Protein AF-A0A1V5TEP7-F1 (afdb_monomer_lite)

pLDDT: mean 85.9, std 12.99, range [45.53, 98.0]

Radius of gyration: 16.54 Å; chains: 1; bounding box: 40×32×49 Å

Sequence (171 aa):
MAGMLGDFFLHISRKTAASAAGLLFFLTGHLLYISAFLLKQREYMPDLPLFSAFELAAAGAMFAAVVALALAKKIELNAAAAPVAFYAATLIVMFIKATSLGVHIAEAGKPGAVAAFLLLAFGSLMFVVSDALLGIIHFAGEKKNRPMKIISIAAYIAAQLMLASTLFVIR

Structure (mmCIF, N/CA/C/O backbone):
data_AF-A0A1V5TEP7-F1
#
_entry.id   AF-A0A1V5TEP7-F1
#
loop_
_atom_site.group_PDB
_atom_site.id
_atom_site.type_symbol
_atom_site.label_atom_id
_atom_site.label_alt_id
_atom_site.label_comp_id
_atom_site.label_asym_id
_atom_site.label_entity_id
_atom_site.label_seq_id
_atom_site.pdbx_PDB_ins_code
_atom_site.Cartn_x
_atom_site.Cartn_y
_atom_site.Cartn_z
_atom_site.occupancy
_atom_site.B_iso_or_equiv
_atom_site.auth_seq_id
_atom_site.auth_comp_id
_atom_site.auth_asym_id
_atom_site.auth_atom_id
_atom_site.pdbx_PDB_model_num
ATOM 1 N N . MET A 1 1 ? 0.148 15.166 2.308 1.00 49.50 1 MET A N 1
ATOM 2 C CA . MET A 1 1 ? -0.800 16.079 2.995 1.00 49.50 1 MET A CA 1
ATOM 3 C C . MET A 1 1 ? -2.012 15.351 3.573 1.00 49.50 1 MET A C 1
ATOM 5 O O . MET A 1 1 ? -2.255 15.523 4.757 1.00 49.50 1 MET A O 1
ATOM 9 N N . ALA A 1 2 ? -2.728 14.508 2.810 1.00 58.81 2 ALA A N 1
ATOM 10 C CA . ALA A 1 2 ? -3.882 13.748 3.324 1.00 58.81 2 ALA A CA 1
ATOM 11 C C . ALA A 1 2 ? -3.553 12.912 4.576 1.00 58.81 2 ALA A C 1
ATOM 13 O O . ALA A 1 2 ? -4.284 12.959 5.555 1.00 58.81 2 ALA A O 1
ATOM 14 N N . GLY A 1 3 ? -2.397 12.245 4.587 1.00 58.38 3 GLY A N 1
ATOM 15 C CA . GLY A 1 3 ? -1.950 11.477 5.743 1.00 58.38 3 GLY A CA 1
ATOM 16 C C . GLY A 1 3 ? -1.723 12.302 7.022 1.00 58.38 3 GLY A C 1
ATOM 17 O O . GLY A 1 3 ? -2.211 11.936 8.083 1.00 58.38 3 GLY A O 1
ATOM 18 N N . MET A 1 4 ? -1.046 13.453 6.930 1.00 60.34 4 MET A N 1
ATOM 19 C CA . MET A 1 4 ? -0.854 14.346 8.088 1.00 60.34 4 MET A CA 1
ATOM 20 C C . MET A 1 4 ? -2.184 14.874 8.641 1.00 60.34 4 MET A C 1
ATOM 22 O O . MET A 1 4 ? -2.336 15.022 9.851 1.00 60.34 4 MET A O 1
ATOM 26 N N . LEU A 1 5 ? -3.155 15.153 7.764 1.00 56.50 5 LEU A N 1
ATOM 27 C CA . LEU A 1 5 ? -4.505 15.536 8.181 1.00 56.50 5 LEU A CA 1
ATOM 28 C C . LEU A 1 5 ? -5.222 14.361 8.863 1.00 56.50 5 LEU A C 1
ATOM 30 O O . LEU A 1 5 ? -5.865 14.564 9.889 1.00 56.50 5 LEU A O 1
ATOM 34 N N . GLY A 1 6 ? -5.054 13.136 8.356 1.00 56.50 6 GLY A N 1
ATOM 35 C CA . GLY A 1 6 ? -5.550 11.910 8.987 1.00 56.50 6 GLY A CA 1
ATOM 36 C C . GLY A 1 6 ? -5.044 11.736 10.420 1.00 56.50 6 GLY A C 1
ATOM 37 O O . GLY A 1 6 ? -5.850 11.561 11.338 1.00 56.50 6 GLY A O 1
ATOM 38 N N . ASP A 1 7 ? -3.733 11.880 10.635 1.00 60.44 7 ASP A N 1
ATOM 39 C CA . ASP A 1 7 ? -3.133 11.827 11.974 1.00 60.44 7 ASP A CA 1
ATOM 40 C C . ASP A 1 7 ? -3.651 12.939 12.882 1.00 60.44 7 ASP A C 1
ATOM 42 O O . ASP A 1 7 ? -3.992 12.685 14.039 1.00 60.44 7 ASP A O 1
ATOM 46 N N . PHE A 1 8 ? -3.753 14.164 12.368 1.00 60.81 8 PHE A N 1
ATOM 47 C CA . PHE A 1 8 ? -4.281 15.298 13.120 1.00 60.81 8 PHE A CA 1
ATOM 48 C C . PHE A 1 8 ? -5.710 15.027 13.614 1.00 60.81 8 PHE A C 1
ATOM 50 O O . PHE A 1 8 ? -5.985 15.162 14.808 1.00 60.81 8 PHE A O 1
ATOM 57 N N . PHE A 1 9 ? -6.608 14.564 12.738 1.00 56.25 9 PHE A N 1
ATOM 58 C CA . PHE A 1 9 ? -7.996 14.277 13.112 1.00 56.25 9 PHE A CA 1
ATOM 59 C C . PHE A 1 9 ? -8.135 13.075 14.058 1.00 56.25 9 PHE A C 1
ATOM 61 O O . PHE A 1 9 ? -8.964 13.131 14.969 1.00 56.25 9 PHE A O 1
ATOM 68 N N . LEU A 1 10 ? -7.298 12.037 13.925 1.00 57.19 10 LEU A N 1
ATOM 69 C CA . LEU A 1 10 ? -7.281 10.913 14.873 1.00 57.19 10 LEU A CA 1
ATOM 70 C C . LEU A 1 10 ? -6.840 11.323 16.288 1.00 57.19 10 LEU A C 1
ATOM 72 O O . LEU A 1 10 ? -7.271 10.704 17.265 1.00 57.19 10 LEU A O 1
ATOM 76 N N . HIS A 1 11 ? -5.994 12.349 16.416 1.00 59.47 11 HIS A N 1
ATOM 77 C CA . HIS A 1 11 ? -5.393 12.729 17.698 1.00 59.47 11 HIS A CA 1
ATOM 78 C C . HIS A 1 11 ? -6.070 13.923 18.387 1.00 59.47 11 HIS A C 1
ATOM 80 O O . HIS A 1 11 ? -5.948 14.044 19.608 1.00 59.47 11 HIS A O 1
ATOM 86 N N . ILE A 1 12 ? -6.819 14.771 17.668 1.00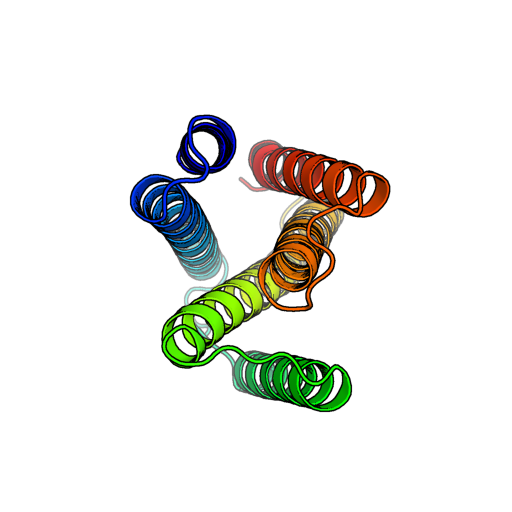 49.19 12 ILE A N 1
ATOM 87 C CA . ILE A 1 12 ? -7.441 15.974 18.255 1.00 49.19 12 ILE A CA 1
ATOM 88 C C . ILE A 1 12 ? -8.739 15.696 19.023 1.00 49.19 12 ILE A C 1
ATOM 90 O O . ILE A 1 12 ? -9.130 16.472 19.894 1.00 49.19 12 ILE A O 1
ATOM 94 N N . SER A 1 13 ? -9.434 14.596 18.720 1.00 45.53 13 SER A N 1
ATOM 95 C CA . SER A 1 13 ? -10.702 14.265 19.371 1.00 45.53 13 SER A CA 1
ATOM 96 C C . SER A 1 13 ? -10.995 12.769 19.305 1.00 45.53 13 SER A C 1
ATOM 98 O O . SER A 1 13 ? -10.999 12.162 18.242 1.00 45.53 13 SER A O 1
ATOM 100 N N . ARG A 1 14 ? -11.322 12.168 20.457 1.00 50.69 14 ARG A N 1
ATOM 101 C CA . ARG A 1 14 ? -11.802 10.773 20.544 1.00 50.69 14 ARG A CA 1
ATOM 102 C C . ARG A 1 14 ? -13.292 10.623 20.206 1.00 50.69 14 ARG A C 1
ATOM 104 O O . ARG A 1 14 ? -13.839 9.534 20.364 1.00 50.69 14 ARG A O 1
ATOM 111 N N . LYS A 1 15 ? -13.974 11.703 19.798 1.00 50.84 15 LYS A N 1
ATOM 112 C CA . LYS A 1 15 ? -15.378 11.640 19.366 1.00 50.84 15 LYS A CA 1
ATOM 113 C C . LYS A 1 15 ? -15.451 10.975 17.987 1.00 50.84 15 LYS A C 1
ATOM 115 O O . LYS A 1 15 ? -14.616 11.234 17.124 1.00 50.84 15 LYS A O 1
ATOM 120 N N . THR A 1 16 ? -16.472 10.147 17.781 1.00 57.00 16 THR A N 1
ATOM 121 C CA . THR A 1 16 ? -16.710 9.312 16.584 1.00 57.00 16 THR A CA 1
ATOM 122 C C . THR A 1 16 ? -16.511 10.037 15.249 1.00 57.00 16 THR A C 1
ATOM 124 O O . THR A 1 16 ? -15.942 9.461 14.328 1.00 57.00 16 THR A O 1
ATOM 127 N N . ALA A 1 17 ? -16.892 11.314 15.155 1.00 52.09 17 ALA A N 1
ATOM 128 C CA . ALA A 1 17 ? -16.742 12.118 13.940 1.00 52.09 17 ALA A CA 1
ATOM 129 C C . ALA A 1 17 ? -15.276 12.410 13.552 1.00 52.09 17 ALA A C 1
ATOM 131 O O . ALA A 1 17 ? -14.940 12.380 12.373 1.00 52.09 17 ALA A O 1
ATOM 132 N N . ALA A 1 18 ? -14.389 12.652 14.522 1.00 55.19 18 ALA A N 1
ATOM 133 C CA . ALA A 1 18 ? -12.977 12.939 14.251 1.00 55.19 18 ALA A CA 1
ATOM 134 C C . ALA A 1 18 ? -12.201 11.666 13.872 1.00 55.19 18 ALA A C 1
ATOM 136 O O . ALA A 1 18 ? -11.359 11.687 12.978 1.00 55.19 18 ALA A O 1
ATOM 137 N N . SER A 1 19 ? -12.570 10.529 14.471 1.00 59.72 19 SER A N 1
ATOM 138 C CA . SER A 1 19 ? -12.021 9.223 14.096 1.00 59.72 19 SER A CA 1
ATOM 139 C C . SER A 1 19 ? -12.470 8.782 12.693 1.00 59.72 19 SER A C 1
ATOM 141 O O . SER A 1 19 ? -11.657 8.279 11.919 1.00 59.72 19 SER A O 1
ATOM 143 N N . ALA A 1 20 ? -13.728 9.055 12.327 1.00 62.00 20 ALA A N 1
ATOM 144 C CA . ALA A 1 20 ? -14.244 8.822 10.977 1.00 62.00 20 ALA A CA 1
ATOM 145 C C . ALA A 1 20 ? -13.590 9.740 9.930 1.00 62.00 20 ALA A C 1
ATOM 147 O O . ALA A 1 20 ? -13.212 9.271 8.859 1.00 62.00 20 ALA A O 1
ATOM 148 N N . ALA A 1 21 ? -13.398 11.026 10.246 1.00 62.62 21 ALA A N 1
ATOM 149 C CA . ALA A 1 21 ? -12.675 11.953 9.376 1.00 62.62 21 ALA A CA 1
ATOM 150 C C . ALA A 1 21 ? -11.228 11.491 9.144 1.00 62.62 21 ALA A C 1
ATOM 152 O O . ALA A 1 21 ? -10.780 11.453 8.001 1.00 62.62 21 ALA A O 1
ATOM 153 N N . GLY A 1 22 ? -10.533 11.057 10.202 1.00 65.38 22 GLY A N 1
ATOM 154 C CA . GLY A 1 22 ? -9.198 10.466 10.098 1.00 65.38 22 GLY A CA 1
ATOM 155 C C . GLY A 1 22 ? -9.160 9.292 9.118 1.00 65.38 22 GLY A C 1
ATOM 156 O O . GLY A 1 22 ? -8.380 9.315 8.168 1.00 65.38 22 GLY A O 1
ATOM 157 N N . LEU A 1 23 ? -10.062 8.316 9.282 1.00 72.12 23 LEU A N 1
ATOM 158 C CA . LEU A 1 23 ? -10.167 7.151 8.394 1.00 72.12 23 LEU A CA 1
ATOM 159 C C . LEU A 1 23 ? -10.399 7.542 6.923 1.00 72.12 23 LEU A C 1
ATOM 161 O O . LEU A 1 23 ? -9.779 6.967 6.031 1.00 72.12 23 LEU A O 1
ATOM 165 N N . LEU A 1 24 ? -11.253 8.538 6.664 1.00 76.44 24 LEU A N 1
ATOM 166 C CA . LEU A 1 24 ? -11.515 9.039 5.311 1.00 76.44 24 LEU A CA 1
ATOM 167 C C . LEU A 1 24 ? -10.275 9.685 4.678 1.00 76.44 24 LEU A C 1
ATOM 169 O O . LEU A 1 24 ? -10.014 9.476 3.492 1.00 76.44 24 LEU A O 1
ATOM 173 N N . PHE A 1 25 ? -9.488 10.435 5.451 1.00 79.06 25 PHE A N 1
ATOM 174 C CA . PHE A 1 25 ? -8.239 11.023 4.964 1.00 79.06 25 PHE A CA 1
ATOM 175 C C . PHE A 1 25 ? -7.185 9.962 4.635 1.00 79.06 25 PHE A C 1
ATOM 177 O O . PHE A 1 25 ? -6.547 10.063 3.583 1.00 79.06 25 PHE A O 1
ATOM 184 N N . PHE A 1 26 ? -7.035 8.927 5.469 1.00 79.00 26 PHE A N 1
ATOM 185 C CA . PHE A 1 26 ? -6.138 7.811 5.146 1.00 79.00 26 PHE A CA 1
ATOM 186 C C . PHE A 1 26 ? -6.599 7.055 3.906 1.00 79.00 26 PHE A C 1
ATOM 188 O O . PHE A 1 26 ? -5.807 6.855 2.989 1.00 79.00 26 PHE A O 1
ATOM 195 N N . LEU A 1 27 ? -7.889 6.717 3.830 1.00 86.38 27 LEU A N 1
ATOM 196 C CA . LEU A 1 27 ? -8.465 6.029 2.678 1.00 86.38 27 LEU A CA 1
ATOM 197 C C . LEU A 1 27 ? -8.223 6.817 1.386 1.00 86.38 27 LEU A C 1
ATOM 199 O O . LEU A 1 27 ? -7.775 6.256 0.389 1.00 86.38 27 LEU A O 1
ATOM 203 N N . THR A 1 28 ? -8.461 8.129 1.422 1.00 87.62 28 THR A N 1
ATOM 204 C CA . THR A 1 28 ? -8.199 9.022 0.286 1.00 87.62 28 THR A CA 1
ATOM 205 C C . THR A 1 28 ? -6.720 8.998 -0.098 1.00 87.62 28 THR A C 1
ATOM 207 O O . THR A 1 28 ? -6.395 8.882 -1.276 1.00 87.62 28 THR A O 1
ATOM 210 N N . GLY A 1 29 ? -5.813 9.060 0.881 1.00 87.62 29 GLY A N 1
ATOM 211 C CA . GLY A 1 29 ? -4.374 8.950 0.640 1.00 87.62 29 GLY A CA 1
ATOM 212 C C . GLY A 1 29 ? -3.990 7.642 -0.058 1.00 87.62 29 GLY A C 1
ATOM 213 O O . GLY A 1 29 ? -3.264 7.671 -1.051 1.00 87.62 29 GLY A O 1
ATOM 214 N N . HIS A 1 30 ? -4.526 6.514 0.405 1.00 93.19 30 HIS A N 1
ATOM 215 C CA . HIS A 1 30 ? -4.260 5.194 -0.174 1.00 93.19 30 HIS A CA 1
ATOM 216 C C . HIS A 1 30 ? -4.801 5.068 -1.603 1.00 93.19 30 HIS A C 1
ATOM 218 O O . HIS A 1 30 ? -4.100 4.576 -2.486 1.00 93.19 30 HIS A O 1
ATOM 224 N N . LEU A 1 31 ? -6.000 5.593 -1.876 1.00 94.12 31 LEU A N 1
ATOM 225 C CA . LEU A 1 31 ? -6.564 5.642 -3.232 1.00 94.12 31 LEU A CA 1
ATOM 226 C C . LEU A 1 31 ? -5.721 6.502 -4.185 1.00 94.12 31 LEU A C 1
ATOM 228 O O . LEU A 1 31 ? -5.532 6.134 -5.349 1.00 94.12 31 LEU A O 1
ATOM 232 N N . LEU A 1 32 ? -5.177 7.623 -3.702 1.00 94.25 32 LEU A N 1
ATOM 233 C CA . LEU A 1 32 ? -4.264 8.459 -4.484 1.00 94.25 32 LEU A CA 1
ATOM 234 C C . LEU A 1 32 ? -2.947 7.734 -4.783 1.00 94.25 32 LEU A C 1
ATOM 236 O O . LEU A 1 32 ? -2.473 7.807 -5.916 1.00 94.25 32 LEU A O 1
ATOM 240 N N . TYR A 1 33 ? -2.389 6.988 -3.822 1.00 94.75 33 TYR A N 1
ATOM 241 C CA . TYR A 1 33 ? -1.215 6.145 -4.073 1.00 94.75 33 TYR A CA 1
ATOM 242 C C . TYR A 1 33 ? -1.496 5.073 -5.126 1.00 94.75 33 TYR A C 1
ATOM 244 O O . TYR A 1 33 ? -0.736 4.960 -6.084 1.00 94.75 33 TYR A O 1
ATOM 252 N N . ILE A 1 34 ? -2.607 4.336 -5.004 1.00 96.44 34 ILE A N 1
ATOM 253 C CA . ILE A 1 34 ? -3.017 3.339 -6.007 1.00 96.44 34 ILE A CA 1
ATOM 254 C C . ILE A 1 34 ? -3.108 3.984 -7.390 1.00 96.44 34 ILE A C 1
ATOM 256 O O . ILE A 1 34 ? -2.554 3.460 -8.355 1.00 96.44 34 ILE A O 1
ATOM 260 N N . SER A 1 35 ? -3.766 5.141 -7.482 1.00 95.56 35 SER A N 1
ATOM 261 C CA . SER A 1 35 ? -3.918 5.874 -8.741 1.00 95.56 35 SER A CA 1
ATOM 262 C C . SER A 1 35 ? -2.559 6.258 -9.330 1.00 95.56 35 SER A C 1
ATOM 264 O O . SER A 1 35 ? -2.316 6.015 -10.510 1.00 95.56 35 SER A O 1
ATOM 266 N N . ALA A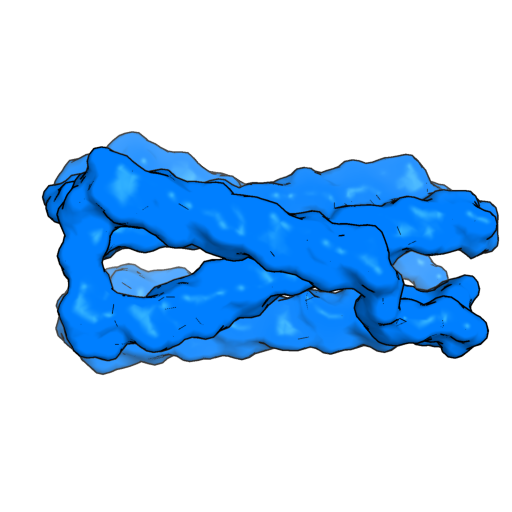 1 36 ? -1.641 6.779 -8.511 1.00 94.56 36 ALA A N 1
ATOM 267 C CA . ALA A 1 36 ? -0.285 7.114 -8.940 1.00 94.56 36 ALA A CA 1
ATOM 268 C C . ALA A 1 36 ? 0.489 5.881 -9.439 1.00 94.56 36 ALA A C 1
ATOM 270 O O . ALA A 1 36 ? 1.154 5.953 -10.474 1.00 94.56 36 ALA A O 1
ATOM 271 N N . PHE A 1 37 ? 0.364 4.737 -8.760 1.00 95.75 37 PHE A N 1
ATOM 272 C CA . PHE A 1 37 ? 1.025 3.501 -9.183 1.00 95.75 37 PHE A CA 1
ATOM 273 C C . PHE A 1 37 ? 0.475 2.971 -10.505 1.00 95.75 37 PHE A C 1
ATOM 275 O O . PHE A 1 37 ? 1.247 2.567 -11.372 1.00 95.75 37 PHE A O 1
ATOM 282 N N . LEU A 1 38 ? -0.847 3.013 -10.688 1.00 95.19 38 LEU A N 1
ATOM 283 C CA . LEU A 1 38 ? -1.493 2.591 -11.931 1.00 95.19 38 LEU A CA 1
ATOM 284 C C . LEU A 1 38 ? -1.115 3.501 -13.104 1.00 95.19 38 LEU A C 1
ATOM 286 O O . LEU A 1 38 ? -0.833 3.000 -14.192 1.00 95.19 38 LEU A O 1
ATOM 290 N N . LEU A 1 39 ? -1.063 4.819 -12.887 1.00 94.62 39 LEU A N 1
ATOM 291 C CA . LEU A 1 39 ? -0.611 5.772 -13.903 1.00 94.62 39 LEU A CA 1
ATOM 292 C C . LEU A 1 39 ? 0.840 5.496 -14.309 1.00 94.62 39 LEU A C 1
ATOM 294 O O . LEU A 1 39 ? 1.132 5.407 -15.501 1.00 94.62 39 LEU A O 1
ATOM 298 N N . LYS A 1 40 ? 1.734 5.282 -13.337 1.00 93.75 40 LYS A N 1
ATOM 299 C CA . LYS A 1 40 ? 3.146 5.015 -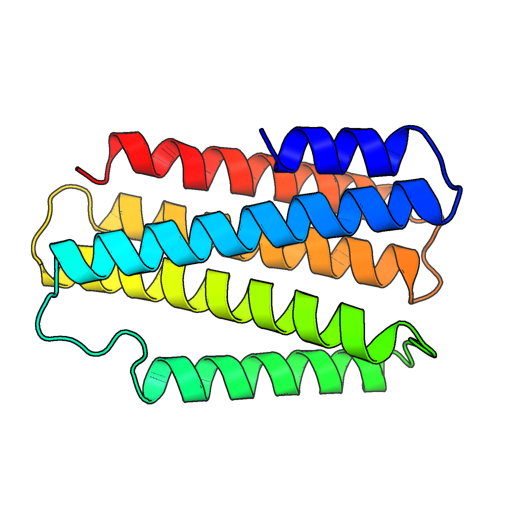13.631 1.00 93.75 40 LYS A CA 1
ATOM 300 C C . LYS A 1 40 ? 3.367 3.648 -14.279 1.00 93.75 40 LYS A C 1
ATOM 302 O O . LYS A 1 40 ? 4.201 3.520 -15.169 1.00 93.75 40 LYS A O 1
ATOM 307 N N . GLN A 1 41 ? 2.575 2.640 -13.909 1.00 93.56 41 GLN A N 1
ATOM 308 C CA . GLN A 1 41 ? 2.565 1.366 -14.624 1.00 93.56 41 GLN A CA 1
ATOM 309 C C . GLN A 1 41 ? 2.144 1.556 -16.080 1.00 93.56 41 GLN A C 1
ATOM 311 O O . GLN A 1 41 ? 2.797 1.004 -16.954 1.00 93.56 41 GLN A O 1
ATOM 316 N N . ARG A 1 42 ? 1.075 2.311 -16.357 1.00 93.12 42 ARG A N 1
ATOM 317 C CA . ARG A 1 42 ? 0.619 2.548 -17.737 1.00 93.12 42 ARG A CA 1
ATOM 318 C C . ARG A 1 42 ? 1.658 3.274 -18.582 1.00 93.12 42 ARG A C 1
ATOM 320 O O . ARG A 1 42 ? 1.737 3.016 -19.775 1.00 93.12 42 ARG A O 1
ATOM 327 N N . GLU A 1 43 ? 2.449 4.144 -17.967 1.00 91.75 43 GLU A N 1
ATOM 328 C CA . GLU A 1 43 ? 3.560 4.822 -18.632 1.00 91.75 43 GLU A CA 1
ATOM 329 C C . GLU A 1 43 ? 4.680 3.847 -19.032 1.00 91.75 43 GLU A C 1
ATOM 331 O O . GLU A 1 43 ? 5.202 3.929 -20.141 1.00 91.75 43 GLU A O 1
ATOM 336 N N . TYR A 1 44 ? 5.056 2.918 -18.148 1.00 90.44 44 TYR A N 1
ATOM 337 C CA . TYR A 1 44 ? 6.162 1.988 -18.407 1.00 90.44 44 TYR A CA 1
ATOM 338 C C . TYR A 1 44 ? 5.752 0.713 -19.147 1.00 90.44 44 TYR A C 1
ATOM 340 O O . TYR A 1 44 ? 6.572 0.145 -19.860 1.00 90.44 44 TYR A O 1
ATOM 348 N N . MET A 1 45 ? 4.506 0.276 -18.973 1.00 90.88 45 MET A N 1
ATOM 349 C CA . MET A 1 45 ? 3.941 -0.971 -19.489 1.00 90.88 45 MET A CA 1
ATOM 350 C C . MET A 1 45 ? 2.528 -0.723 -20.048 1.00 90.88 45 MET A C 1
ATOM 352 O O . MET A 1 45 ? 1.538 -1.165 -19.453 1.00 90.88 45 MET A O 1
ATOM 356 N N . PRO A 1 46 ? 2.394 0.007 -21.172 1.00 90.25 46 PRO A N 1
ATOM 357 C CA . PRO A 1 46 ? 1.091 0.397 -21.715 1.00 90.25 46 PRO A CA 1
ATOM 358 C C . PRO A 1 46 ? 0.226 -0.805 -22.115 1.00 90.25 46 PRO A C 1
ATOM 360 O O . PRO A 1 46 ? -0.992 -0.769 -21.911 1.00 90.25 46 PRO A O 1
ATOM 363 N N . ASP A 1 47 ? 0.856 -1.876 -22.602 1.00 91.75 47 ASP A N 1
ATOM 364 C CA . ASP A 1 47 ? 0.185 -3.072 -23.124 1.00 91.75 47 ASP A CA 1
ATOM 365 C C . ASP A 1 47 ? -0.283 -4.040 -22.028 1.00 91.75 47 ASP A C 1
ATOM 367 O O . ASP A 1 47 ? -1.110 -4.919 -22.281 1.00 91.75 47 ASP A O 1
ATOM 371 N N . LEU A 1 48 ? 0.205 -3.883 -20.791 1.00 89.69 48 LEU A N 1
ATOM 372 C CA . LEU A 1 48 ? -0.217 -4.732 -19.682 1.00 89.69 48 LEU A CA 1
ATOM 373 C C . LEU A 1 48 ? -1.601 -4.316 -19.156 1.00 89.69 48 LEU A C 1
ATOM 375 O O . LEU A 1 48 ? -1.922 -3.124 -19.074 1.00 89.69 48 LEU A O 1
ATOM 379 N N . PRO A 1 49 ? -2.439 -5.280 -18.730 1.00 92.12 49 PRO A N 1
ATOM 380 C CA . PRO A 1 49 ? -3.670 -4.962 -18.023 1.00 92.12 49 PRO A CA 1
ATOM 381 C C . PRO A 1 49 ? -3.361 -4.247 -16.698 1.00 92.12 49 PRO A C 1
ATOM 383 O O . PRO A 1 49 ? -2.320 -4.462 -16.079 1.00 92.12 49 PRO A O 1
ATOM 386 N N . LEU A 1 50 ? -4.295 -3.413 -16.222 1.00 89.81 50 LEU A N 1
ATOM 387 C CA . LEU A 1 50 ? -4.141 -2.719 -14.931 1.00 89.81 50 LEU A CA 1
ATOM 388 C C . LEU A 1 50 ? -4.003 -3.694 -13.756 1.00 89.81 50 LEU A C 1
ATOM 390 O O . LEU A 1 50 ? -3.304 -3.392 -12.792 1.00 89.81 50 LEU A O 1
ATOM 394 N N . PHE A 1 51 ? -4.666 -4.845 -13.854 1.00 92.81 51 PHE A N 1
ATOM 395 C CA . PHE A 1 51 ? -4.605 -5.928 -12.885 1.00 92.81 51 PHE A CA 1
ATOM 396 C C . PHE A 1 51 ? -4.364 -7.242 -13.618 1.00 92.81 51 PHE A C 1
ATOM 398 O O . PHE A 1 51 ? -5.156 -7.636 -14.477 1.00 92.81 51 PHE A O 1
ATOM 405 N N . SER A 1 52 ? -3.276 -7.919 -13.275 1.00 93.88 52 SER A N 1
ATOM 406 C CA . SER A 1 52 ? -3.014 -9.284 -13.720 1.00 93.88 52 SER A CA 1
ATOM 407 C C . SER A 1 52 ? -3.814 -10.296 -12.892 1.00 93.88 52 SER A C 1
ATOM 409 O O . SER A 1 52 ? -4.211 -10.035 -11.754 1.00 93.88 52 SER A O 1
ATOM 411 N N . ALA A 1 53 ? -4.010 -11.499 -13.438 1.00 94.56 53 ALA A N 1
ATOM 412 C CA . ALA A 1 53 ? -4.644 -12.594 -12.703 1.00 94.56 53 ALA A CA 1
ATOM 413 C C . ALA A 1 53 ? -3.880 -12.943 -11.411 1.00 94.56 53 ALA A C 1
ATOM 415 O O . ALA A 1 53 ? -4.498 -13.251 -10.394 1.00 94.56 53 ALA A O 1
ATOM 416 N N . PHE A 1 54 ? -2.547 -12.838 -11.436 1.00 93.88 54 PHE A N 1
ATOM 417 C CA . PHE A 1 54 ? -1.704 -13.056 -10.264 1.00 93.88 54 PHE A CA 1
ATOM 418 C C . PHE A 1 54 ? -1.956 -12.010 -9.172 1.00 93.88 54 PHE A C 1
ATOM 420 O O . PHE A 1 54 ? -2.127 -12.370 -8.011 1.00 93.88 54 PHE A O 1
ATOM 427 N N . GLU A 1 55 ? -2.053 -10.728 -9.533 1.00 95.50 55 GLU A N 1
ATOM 428 C CA . GLU A 1 55 ? -2.359 -9.658 -8.576 1.00 95.50 55 GLU A CA 1
ATOM 429 C C . GLU A 1 55 ? -3.743 -9.828 -7.943 1.00 95.50 55 GLU A C 1
ATOM 431 O O . GLU A 1 55 ? -3.892 -9.647 -6.736 1.00 95.50 55 GLU A O 1
ATOM 436 N N . LEU A 1 56 ? -4.748 -10.222 -8.731 1.00 96.19 56 LEU A N 1
ATOM 437 C CA . LEU A 1 56 ? -6.094 -10.491 -8.217 1.00 96.19 56 LEU A CA 1
ATOM 438 C C . LEU A 1 56 ? -6.113 -11.702 -7.276 1.00 96.19 56 LEU A C 1
ATOM 440 O O . LEU A 1 56 ? -6.737 -11.646 -6.214 1.00 96.19 56 LEU A O 1
ATOM 444 N N . ALA A 1 57 ? -5.400 -12.775 -7.627 1.00 96.44 57 ALA A N 1
ATOM 445 C CA . ALA A 1 57 ? -5.269 -13.954 -6.777 1.00 96.44 57 ALA A CA 1
ATOM 446 C C . ALA A 1 57 ? -4.548 -13.623 -5.460 1.00 96.44 57 ALA A C 1
ATOM 448 O O . ALA A 1 57 ? -5.019 -14.009 -4.388 1.00 96.44 57 ALA A O 1
ATOM 449 N N . ALA A 1 58 ? -3.456 -12.855 -5.521 1.00 95.81 58 ALA A N 1
ATOM 450 C CA . ALA A 1 58 ? -2.735 -12.386 -4.341 1.00 95.81 58 ALA A CA 1
ATOM 451 C C . ALA A 1 58 ? -3.622 -11.499 -3.453 1.00 95.81 58 ALA A C 1
ATOM 453 O O . ALA A 1 58 ? -3.646 -11.682 -2.235 1.00 95.81 58 ALA A O 1
ATOM 454 N N . ALA A 1 59 ? -4.410 -10.596 -4.049 1.00 96.31 59 ALA A N 1
ATOM 455 C CA . ALA A 1 59 ? -5.337 -9.736 -3.315 1.00 96.31 59 ALA A CA 1
ATOM 456 C C . ALA A 1 59 ? -6.409 -10.557 -2.593 1.00 96.31 59 ALA A C 1
ATOM 458 O O . ALA A 1 59 ? -6.646 -10.351 -1.401 1.00 96.31 59 ALA A O 1
ATOM 459 N N . GLY A 1 60 ? -7.006 -11.528 -3.290 1.00 96.12 60 GLY A N 1
ATOM 460 C CA . GLY A 1 60 ? -7.984 -12.447 -2.711 1.00 96.12 60 GLY A CA 1
ATOM 461 C C . GLY A 1 60 ? -7.400 -13.274 -1.565 1.00 96.12 60 GLY A C 1
ATOM 462 O O . GLY A 1 60 ? -8.010 -13.358 -0.499 1.00 96.12 60 GLY A O 1
ATOM 463 N N . ALA A 1 61 ? -6.196 -13.825 -1.743 1.00 96.56 61 ALA A N 1
ATOM 464 C CA . ALA A 1 61 ? -5.516 -14.617 -0.721 1.00 96.56 61 ALA A CA 1
ATOM 465 C C . ALA A 1 61 ? -5.169 -13.786 0.526 1.00 96.56 61 ALA A C 1
ATOM 467 O O . ALA A 1 61 ? -5.446 -14.209 1.649 1.00 96.56 61 ALA A O 1
ATOM 468 N N . MET A 1 62 ? -4.620 -12.581 0.344 1.00 95.69 62 MET A N 1
ATOM 469 C CA . MET A 1 62 ? -4.324 -11.672 1.454 1.00 95.69 62 MET A CA 1
ATOM 470 C C . MET A 1 62 ? -5.596 -11.235 2.180 1.00 95.69 62 MET A C 1
ATOM 472 O O . MET A 1 62 ? -5.623 -11.214 3.410 1.00 95.69 62 MET A O 1
ATOM 476 N N . PHE A 1 63 ? -6.666 -10.926 1.445 1.00 95.12 63 PHE A N 1
ATOM 477 C CA . PHE A 1 63 ? -7.935 -10.532 2.048 1.00 95.12 63 PHE A CA 1
ATOM 478 C C . PHE A 1 63 ? -8.548 -11.680 2.858 1.00 95.12 63 PHE A C 1
ATOM 480 O O . PHE A 1 63 ? -8.953 -11.480 4.004 1.00 95.12 63 PHE A O 1
ATOM 487 N N . ALA A 1 64 ? -8.530 -12.901 2.318 1.00 95.00 64 ALA A N 1
ATOM 488 C CA . ALA A 1 64 ? -8.957 -14.095 3.039 1.00 95.00 64 ALA A CA 1
ATOM 489 C C . ALA A 1 64 ? -8.126 -14.324 4.314 1.00 95.00 64 ALA A C 1
ATOM 491 O O . ALA A 1 64 ? -8.694 -14.625 5.363 1.00 95.00 64 ALA A O 1
ATOM 492 N N . ALA A 1 65 ? -6.805 -14.116 4.260 1.00 93.00 65 ALA A N 1
ATOM 493 C CA . ALA A 1 65 ? -5.937 -14.213 5.433 1.00 93.00 65 ALA A CA 1
ATOM 494 C C . ALA A 1 65 ? -6.285 -13.163 6.503 1.00 93.00 65 ALA A C 1
ATOM 496 O O . ALA A 1 65 ? -6.352 -13.495 7.687 1.00 93.00 65 ALA A O 1
ATOM 497 N N . VAL A 1 66 ? -6.571 -11.917 6.108 1.00 90.31 66 VAL A N 1
ATOM 498 C CA . VAL A 1 66 ? -7.017 -10.860 7.034 1.00 90.31 66 VAL A CA 1
ATOM 499 C C . VAL A 1 66 ? -8.346 -11.229 7.694 1.00 90.31 66 VAL A C 1
ATOM 501 O O . VAL A 1 66 ? -8.475 -11.100 8.913 1.00 90.31 66 VAL A O 1
ATOM 504 N N . VAL A 1 67 ? -9.314 -11.741 6.929 1.00 90.50 67 VAL A N 1
ATOM 505 C CA . VAL A 1 67 ? -10.599 -12.211 7.473 1.00 90.50 67 VAL A CA 1
ATOM 506 C C . VAL A 1 67 ? -10.387 -13.375 8.442 1.00 90.50 67 VAL A C 1
ATOM 508 O O . VAL A 1 67 ? -10.914 -13.347 9.554 1.00 90.50 67 VAL A O 1
ATOM 511 N N . ALA A 1 68 ? -9.572 -14.366 8.073 1.00 90.31 68 ALA A N 1
ATOM 512 C CA . ALA A 1 68 ? -9.261 -15.505 8.934 1.00 90.31 68 ALA A CA 1
ATOM 513 C C . ALA A 1 68 ? -8.602 -15.066 10.254 1.00 90.31 68 ALA A C 1
ATOM 515 O O . ALA A 1 68 ? -8.980 -15.547 11.323 1.00 90.31 68 ALA A O 1
ATOM 516 N N . LEU A 1 69 ? -7.669 -14.108 10.205 1.00 87.00 69 LEU A N 1
ATOM 517 C CA . LEU A 1 69 ? -7.046 -13.528 11.397 1.00 87.00 69 LEU A CA 1
ATOM 518 C C . LEU A 1 69 ? -8.054 -12.764 12.263 1.00 87.00 69 LEU A C 1
ATOM 520 O O . LEU A 1 69 ? -8.032 -12.914 13.486 1.00 87.00 69 LEU A O 1
ATOM 524 N N . ALA A 1 70 ? -8.947 -11.979 11.656 1.00 86.81 70 ALA A N 1
ATOM 525 C CA . ALA A 1 70 ? -9.987 -11.250 12.381 1.00 86.81 70 ALA A CA 1
ATOM 526 C C . ALA A 1 70 ? -10.948 -12.204 13.111 1.00 86.81 70 ALA A C 1
ATOM 528 O O . ALA A 1 70 ? -11.259 -11.984 14.284 1.00 86.81 70 ALA A O 1
ATOM 529 N N . LEU A 1 71 ? -11.344 -13.299 12.453 1.00 87.94 71 LEU A N 1
ATOM 530 C CA . LEU A 1 71 ? -12.151 -14.366 13.051 1.00 87.94 71 LEU A CA 1
ATOM 531 C C . LEU A 1 71 ? -11.404 -15.077 14.188 1.00 87.94 71 LEU A C 1
ATOM 533 O O . LEU A 1 71 ? -11.950 -15.229 15.281 1.00 87.94 71 LEU A O 1
ATOM 537 N N . ALA A 1 72 ? -10.138 -15.454 13.977 1.00 86.81 72 ALA A N 1
ATOM 538 C CA . ALA A 1 72 ? -9.315 -16.121 14.989 1.00 86.81 72 ALA A CA 1
ATOM 539 C C . ALA A 1 72 ? -9.089 -15.249 16.237 1.00 86.81 72 ALA A C 1
ATOM 541 O O . ALA A 1 72 ? -9.035 -15.755 17.359 1.00 86.81 72 ALA A O 1
ATOM 542 N N . LYS A 1 73 ? -8.984 -13.929 16.051 1.00 82.94 73 LYS A N 1
ATOM 543 C CA . LYS A 1 73 ? -8.859 -12.940 17.130 1.00 82.94 73 LYS A CA 1
ATOM 544 C C . LYS A 1 73 ? -10.202 -12.489 17.710 1.00 82.94 73 LYS A C 1
ATOM 546 O O . LYS A 1 73 ? -10.190 -11.668 18.623 1.00 82.94 73 LYS A O 1
ATOM 551 N N . LYS A 1 74 ? -11.329 -13.029 17.225 1.00 84.69 74 LYS A N 1
ATOM 552 C CA . LYS A 1 74 ? -12.693 -12.683 17.662 1.00 84.69 74 LYS A CA 1
ATOM 553 C C . LYS A 1 74 ? -12.952 -11.170 17.628 1.00 84.69 74 LYS A C 1
ATOM 555 O O . LYS A 1 74 ? -13.512 -10.607 18.564 1.00 84.69 74 LYS A O 1
ATOM 560 N N . ILE A 1 75 ? -12.497 -10.504 16.566 1.00 81.25 75 ILE A N 1
ATOM 561 C CA . ILE A 1 75 ? -12.689 -9.059 16.402 1.00 81.25 75 ILE A CA 1
ATOM 562 C C . ILE A 1 75 ? -14.158 -8.789 16.060 1.00 81.25 75 ILE A C 1
ATOM 564 O O . ILE A 1 75 ? -14.636 -9.175 14.993 1.00 81.25 75 ILE A O 1
ATOM 568 N N . GLU A 1 76 ? -14.869 -8.086 16.940 1.00 79.25 76 GLU A N 1
ATOM 569 C CA . GLU A 1 76 ? -16.262 -7.693 16.720 1.00 79.25 76 GLU A CA 1
ATOM 570 C C . GLU A 1 76 ? -16.339 -6.336 16.010 1.00 79.25 76 GLU A C 1
ATOM 572 O O . GLU A 1 76 ? -16.166 -5.275 16.611 1.00 79.25 76 GLU A O 1
ATOM 577 N N . LEU A 1 77 ? -16.595 -6.367 14.699 1.00 76.19 77 LEU A N 1
ATOM 578 C CA . LEU A 1 77 ? -16.661 -5.155 13.876 1.00 76.19 77 LEU A CA 1
ATOM 579 C C . LEU A 1 77 ? -18.065 -4.531 13.806 1.00 76.19 77 LEU A C 1
ATOM 581 O O . LEU A 1 77 ? -18.177 -3.348 13.492 1.00 76.19 77 LEU A O 1
ATOM 585 N N . ASN A 1 78 ? -19.134 -5.275 14.121 1.00 81.00 78 ASN A N 1
ATOM 586 C CA . ASN A 1 78 ? -20.529 -4.803 14.074 1.00 81.00 78 ASN A CA 1
ATOM 587 C C . ASN A 1 78 ? -20.820 -3.990 12.787 1.00 81.00 78 ASN A C 1
ATOM 589 O O . ASN A 1 78 ? -20.418 -4.387 11.693 1.00 81.00 78 ASN A O 1
ATOM 593 N N . ALA A 1 79 ? -21.464 -2.823 12.895 1.00 80.44 79 ALA A N 1
ATOM 594 C CA . ALA A 1 79 ? -21.756 -1.938 11.761 1.00 80.44 79 ALA A CA 1
ATOM 595 C C . ALA A 1 79 ? -20.502 -1.408 11.022 1.00 80.44 79 ALA A C 1
ATOM 597 O O . ALA A 1 79 ? -20.616 -0.907 9.905 1.00 80.44 79 ALA A O 1
ATOM 598 N N . ALA A 1 80 ? -19.305 -1.525 11.609 1.00 81.06 80 ALA A N 1
ATOM 599 C CA . ALA A 1 80 ? -18.046 -1.120 10.985 1.00 81.06 80 ALA A CA 1
ATOM 600 C C . ALA A 1 80 ? -17.420 -2.215 10.100 1.00 81.06 80 ALA A C 1
ATOM 602 O O . ALA A 1 80 ? -16.411 -1.947 9.451 1.00 81.06 80 ALA A O 1
ATOM 603 N N . ALA A 1 81 ? -18.009 -3.416 10.019 1.00 84.62 81 ALA A N 1
ATOM 604 C CA . ALA A 1 81 ? -17.456 -4.530 9.246 1.00 84.62 81 ALA A CA 1
ATOM 605 C C . ALA A 1 81 ? -17.231 -4.179 7.768 1.00 84.62 81 ALA A C 1
ATOM 607 O O . ALA A 1 81 ? -16.126 -4.356 7.260 1.00 84.62 81 ALA A O 1
ATOM 608 N N . ALA A 1 82 ? -18.245 -3.631 7.092 1.00 85.88 82 ALA A N 1
ATOM 609 C CA . ALA A 1 82 ? -18.134 -3.264 5.681 1.00 85.88 82 ALA A CA 1
ATOM 610 C C . ALA A 1 82 ? -17.118 -2.123 5.433 1.00 85.88 82 ALA A C 1
ATOM 612 O O . ALA A 1 82 ? -16.245 -2.302 4.582 1.00 85.88 82 ALA A O 1
ATOM 613 N N . PRO A 1 83 ? -17.131 -1.001 6.188 1.00 86.06 83 PRO A N 1
ATOM 614 C CA . PRO A 1 83 ? -16.097 0.031 6.071 1.00 86.06 83 PRO A CA 1
ATOM 615 C C . PRO A 1 83 ? -14.670 -0.482 6.306 1.00 86.06 83 PRO A C 1
ATOM 617 O O . PRO A 1 83 ? -13.764 -0.146 5.546 1.00 86.06 83 PRO A O 1
ATOM 620 N N . VAL A 1 84 ? -14.461 -1.316 7.330 1.00 86.81 84 VAL A N 1
ATOM 621 C CA . VAL A 1 84 ? -13.140 -1.885 7.652 1.00 86.81 84 VAL A CA 1
ATOM 622 C C . VAL A 1 84 ? -12.689 -2.864 6.570 1.00 86.81 84 VAL A C 1
ATOM 624 O O . VAL A 1 84 ? -11.530 -2.823 6.165 1.00 86.81 84 VAL A O 1
ATOM 627 N N . ALA A 1 85 ? -13.593 -3.699 6.054 1.00 90.31 85 ALA A N 1
ATOM 628 C CA . ALA A 1 85 ? -13.306 -4.600 4.944 1.00 90.31 85 ALA A CA 1
ATOM 629 C C . ALA A 1 85 ? -12.906 -3.830 3.675 1.00 90.31 85 ALA A C 1
ATOM 631 O O . ALA A 1 85 ? -11.897 -4.156 3.054 1.00 90.31 85 ALA A O 1
ATOM 632 N N . PHE A 1 86 ? -13.643 -2.774 3.320 1.00 91.56 86 PHE A N 1
ATOM 633 C CA . PHE A 1 86 ? -13.315 -1.923 2.173 1.00 91.56 86 PHE A CA 1
ATOM 634 C C . PHE A 1 86 ? -11.953 -1.234 2.335 1.00 91.56 86 PHE A C 1
ATOM 636 O O . PHE A 1 86 ? -11.141 -1.197 1.406 1.00 91.56 86 PHE A O 1
ATOM 643 N N . TYR A 1 87 ? -11.671 -0.732 3.536 1.00 91.12 87 TYR A N 1
ATOM 644 C CA . TYR A 1 87 ? -10.387 -0.123 3.859 1.00 91.12 87 TYR A CA 1
ATOM 645 C C . TYR A 1 87 ? -9.231 -1.129 3.753 1.00 91.12 87 TYR A C 1
ATOM 647 O O . TYR A 1 87 ? -8.225 -0.856 3.098 1.00 91.12 87 TYR A O 1
ATOM 655 N N . ALA A 1 88 ? -9.394 -2.322 4.332 1.00 92.31 88 ALA A N 1
ATOM 656 C CA . ALA A 1 88 ? -8.404 -3.392 4.258 1.00 92.31 88 ALA A CA 1
ATOM 657 C C . ALA A 1 88 ? -8.149 -3.831 2.809 1.00 92.31 88 ALA A C 1
ATOM 659 O O . ALA A 1 88 ? -6.996 -3.979 2.408 1.00 92.31 88 ALA A O 1
ATOM 660 N N . ALA A 1 89 ? -9.205 -3.974 2.003 1.00 95.25 89 ALA A N 1
ATOM 661 C CA . ALA A 1 89 ? -9.080 -4.271 0.580 1.00 95.25 89 ALA A CA 1
ATOM 662 C C . ALA A 1 89 ? -8.299 -3.175 -0.162 1.00 95.25 89 ALA A C 1
ATOM 664 O O . ALA A 1 89 ? -7.418 -3.488 -0.960 1.00 95.25 89 ALA A O 1
ATOM 665 N N . THR A 1 90 ? -8.555 -1.900 0.148 1.00 95.81 90 THR A N 1
ATOM 666 C CA . THR A 1 90 ? -7.815 -0.770 -0.436 1.00 95.81 90 THR A CA 1
ATOM 667 C C . THR A 1 90 ? -6.322 -0.858 -0.116 1.00 95.81 90 THR A C 1
ATOM 669 O O . THR A 1 90 ? -5.496 -0.758 -1.020 1.00 95.81 90 THR A O 1
ATOM 672 N N . LEU A 1 91 ? -5.957 -1.115 1.142 1.00 95.19 91 LEU A N 1
ATOM 673 C CA . LEU A 1 91 ? -4.556 -1.290 1.542 1.00 95.19 91 LEU A CA 1
ATOM 674 C C . LEU A 1 91 ? -3.879 -2.480 0.857 1.00 95.19 91 LEU A C 1
ATOM 676 O O . LEU A 1 91 ? -2.737 -2.366 0.414 1.00 95.19 91 LEU A O 1
ATOM 680 N N . ILE A 1 92 ? -4.577 -3.611 0.746 1.00 97.06 92 ILE A N 1
ATOM 681 C CA . ILE A 1 92 ? -4.065 -4.802 0.059 1.00 97.06 92 ILE A CA 1
ATOM 682 C C . ILE A 1 92 ? -3.803 -4.490 -1.416 1.00 97.06 92 ILE A C 1
ATOM 684 O O . ILE A 1 92 ? -2.724 -4.789 -1.926 1.00 97.06 92 ILE A O 1
ATOM 688 N N . VAL A 1 93 ? -4.757 -3.843 -2.091 1.00 97.31 93 VAL A N 1
ATOM 689 C CA . VAL A 1 93 ? -4.595 -3.419 -3.487 1.00 97.31 93 VAL A CA 1
ATOM 690 C C . VAL A 1 93 ? -3.415 -2.462 -3.624 1.00 97.31 93 VAL A C 1
ATOM 692 O O . VAL A 1 93 ? -2.588 -2.646 -4.514 1.00 97.31 93 VAL A O 1
ATOM 695 N N . MET A 1 94 ? -3.285 -1.481 -2.729 1.00 97.62 94 MET A N 1
ATOM 696 C CA . MET A 1 94 ? -2.149 -0.559 -2.721 1.00 97.62 94 MET A CA 1
ATOM 697 C C . MET A 1 94 ? -0.813 -1.291 -2.596 1.00 97.62 94 MET A C 1
ATOM 699 O O . MET A 1 94 ? 0.094 -1.022 -3.383 1.00 97.62 94 MET A O 1
ATOM 703 N N . PHE A 1 95 ? -0.694 -2.220 -1.648 1.00 98.00 95 PHE A N 1
ATOM 704 C CA . PHE A 1 95 ? 0.519 -3.010 -1.439 1.00 98.00 95 PHE A CA 1
ATOM 705 C C . PHE A 1 95 ? 0.887 -3.843 -2.672 1.00 98.00 95 PHE A C 1
ATOM 707 O O . PHE A 1 95 ? 2.037 -3.828 -3.124 1.00 98.00 95 PHE A O 1
ATOM 714 N N . ILE A 1 96 ? -0.096 -4.521 -3.266 1.00 97.69 96 ILE A N 1
ATOM 715 C CA . ILE A 1 96 ? 0.113 -5.339 -4.464 1.00 97.69 96 ILE A CA 1
ATOM 716 C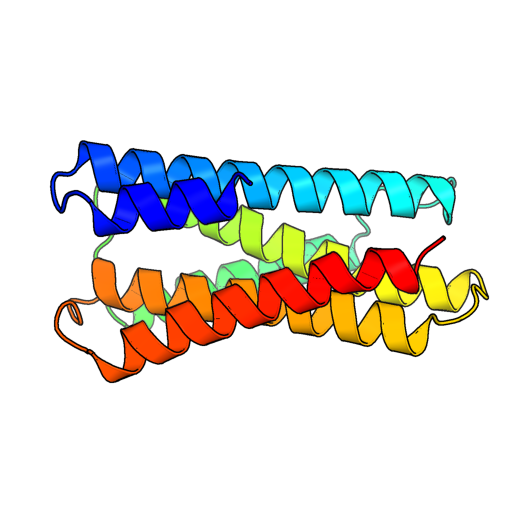 C . ILE A 1 96 ? 0.533 -4.467 -5.645 1.00 97.69 96 ILE A C 1
ATOM 718 O O . ILE A 1 96 ? 1.527 -4.778 -6.299 1.00 97.69 96 ILE A O 1
ATOM 722 N N . LYS A 1 97 ? -0.154 -3.342 -5.881 1.00 97.06 97 LYS A N 1
ATOM 723 C CA . LYS A 1 97 ? 0.192 -2.432 -6.978 1.00 97.06 97 LYS A CA 1
ATOM 724 C C . LYS A 1 97 ? 1.561 -1.789 -6.799 1.00 97.06 97 LYS A C 1
ATOM 726 O O . LYS A 1 97 ? 2.287 -1.671 -7.780 1.00 97.06 97 LYS A O 1
ATOM 731 N N . ALA A 1 98 ? 1.933 -1.408 -5.579 1.00 97.31 98 ALA A N 1
ATOM 732 C CA . ALA A 1 98 ? 3.262 -0.876 -5.289 1.00 97.31 98 ALA A CA 1
ATOM 733 C C . ALA A 1 98 ? 4.351 -1.915 -5.599 1.00 97.31 98 ALA A C 1
ATOM 735 O O . ALA A 1 98 ? 5.325 -1.620 -6.290 1.00 97.31 98 ALA A O 1
ATOM 736 N N . THR A 1 99 ? 4.155 -3.150 -5.135 1.00 96.62 99 THR A N 1
ATOM 737 C CA . THR A 1 99 ? 5.115 -4.243 -5.332 1.00 96.62 99 THR A CA 1
ATOM 738 C C . THR A 1 99 ? 5.230 -4.624 -6.809 1.00 96.62 99 THR A C 1
ATOM 740 O O . THR A 1 99 ? 6.338 -4.723 -7.332 1.00 96.62 99 THR A O 1
ATOM 743 N N . SER A 1 100 ? 4.097 -4.765 -7.505 1.00 96.00 100 SER A N 1
ATOM 744 C CA . SER A 1 100 ? 4.059 -5.046 -8.944 1.00 96.00 100 SER A CA 1
ATOM 745 C C . SER A 1 100 ? 4.711 -3.932 -9.760 1.00 96.00 100 SER A C 1
ATOM 747 O O . SER A 1 100 ? 5.512 -4.223 -10.644 1.00 96.00 100 SER A O 1
ATOM 749 N N . LEU A 1 101 ? 4.456 -2.660 -9.431 1.00 95.94 101 LEU A N 1
ATOM 750 C CA . LEU A 1 101 ? 5.124 -1.542 -10.091 1.00 95.94 101 LEU A CA 1
ATOM 751 C C . LEU A 1 101 ? 6.647 -1.634 -9.937 1.00 95.94 101 LEU A C 1
ATOM 753 O O . LEU A 1 101 ? 7.361 -1.438 -10.914 1.00 95.94 101 LEU A O 1
ATOM 757 N N . GLY A 1 102 ? 7.152 -1.977 -8.750 1.00 95.12 102 GLY A N 1
ATOM 758 C CA . GLY A 1 102 ? 8.586 -2.182 -8.540 1.00 95.12 102 GLY A CA 1
ATOM 759 C C . GLY A 1 102 ? 9.186 -3.263 -9.450 1.00 95.12 102 GLY A C 1
ATOM 760 O O . GLY A 1 102 ? 10.278 -3.072 -9.983 1.00 95.12 102 GLY A O 1
ATOM 761 N N . VAL A 1 103 ? 8.457 -4.362 -9.673 1.00 94.62 103 VAL A N 1
ATOM 762 C CA . VAL A 1 103 ? 8.859 -5.427 -10.609 1.00 94.62 103 VAL A CA 1
ATOM 763 C C . VAL A 1 103 ? 8.838 -4.919 -12.049 1.00 94.62 103 VAL A C 1
ATOM 765 O O . VAL A 1 103 ? 9.839 -5.039 -12.749 1.00 94.62 103 VAL A O 1
ATOM 768 N N . HIS A 1 104 ? 7.755 -4.263 -12.469 1.00 93.88 104 HIS A N 1
ATOM 769 C CA . HIS A 1 104 ? 7.641 -3.715 -13.821 1.00 93.88 104 HIS A CA 1
ATOM 770 C C . HIS A 1 104 ? 8.730 -2.673 -14.125 1.00 93.88 104 HIS A C 1
ATOM 772 O O . HIS A 1 104 ? 9.227 -2.603 -15.244 1.00 93.88 104 HIS A O 1
ATOM 778 N N . ILE A 1 105 ? 9.157 -1.875 -13.142 1.00 93.50 105 ILE A N 1
ATOM 779 C CA . ILE A 1 105 ? 10.281 -0.936 -13.304 1.00 93.50 105 ILE A CA 1
ATOM 780 C C . ILE A 1 105 ? 11.581 -1.685 -13.626 1.00 93.50 105 ILE A C 1
ATOM 782 O O . ILE A 1 105 ? 12.358 -1.227 -14.470 1.00 93.50 105 ILE A O 1
ATOM 786 N N . ALA A 1 106 ? 11.811 -2.832 -12.981 1.00 92.19 106 ALA A N 1
ATOM 787 C CA . ALA A 1 106 ? 12.961 -3.688 -13.257 1.00 92.19 106 ALA A CA 1
ATOM 788 C C . ALA A 1 106 ? 12.873 -4.334 -14.644 1.00 92.19 106 ALA A C 1
ATOM 790 O O . ALA A 1 106 ? 13.847 -4.297 -15.394 1.00 92.19 106 ALA A O 1
ATOM 791 N N . GLU A 1 107 ? 11.704 -4.856 -15.013 1.00 91.69 107 GLU A N 1
ATOM 792 C CA . GLU A 1 107 ? 11.456 -5.458 -16.330 1.00 91.69 107 GLU A CA 1
ATOM 793 C C . GLU A 1 107 ? 11.588 -4.443 -17.475 1.00 91.69 107 GLU A C 1
ATOM 795 O O . GLU A 1 107 ? 12.124 -4.769 -18.530 1.00 91.69 107 GLU A O 1
ATOM 800 N N . ALA A 1 108 ? 11.190 -3.186 -17.254 1.00 90.69 108 ALA A N 1
ATOM 801 C CA . ALA A 1 108 ? 11.386 -2.087 -18.203 1.00 90.69 108 ALA A CA 1
ATOM 802 C C . ALA A 1 108 ? 12.848 -1.603 -18.299 1.00 90.69 108 ALA A C 1
ATOM 804 O O . ALA A 1 108 ? 13.124 -0.636 -19.015 1.00 90.69 108 ALA A O 1
ATOM 805 N N . GLY A 1 109 ? 13.780 -2.204 -17.550 1.00 89.69 109 GLY A N 1
ATOM 806 C CA . GLY A 1 109 ? 15.198 -1.838 -17.562 1.00 89.69 109 GLY A CA 1
ATOM 807 C C . GLY A 1 109 ? 15.474 -0.417 -17.062 1.00 89.69 109 GLY A C 1
ATOM 808 O O . GLY A 1 109 ? 16.461 0.200 -17.469 1.00 89.69 109 GLY A O 1
ATOM 809 N N . LYS A 1 110 ? 14.600 0.147 -16.216 1.00 89.81 110 LYS A N 1
ATOM 810 C CA . LYS A 1 110 ? 14.766 1.517 -15.715 1.00 89.81 110 LYS A CA 1
ATOM 811 C C . LYS A 1 110 ? 15.887 1.583 -14.665 1.00 89.81 110 LYS A C 1
ATOM 813 O O . LYS A 1 110 ? 16.023 0.676 -13.838 1.00 89.81 110 LYS A O 1
ATOM 818 N N . PRO A 1 111 ? 16.695 2.659 -14.651 1.00 87.75 111 PRO A N 1
ATOM 819 C CA . PRO A 1 111 ? 17.730 2.830 -13.638 1.00 87.75 111 PRO A CA 1
ATOM 820 C C . PRO A 1 111 ? 17.108 2.925 -12.240 1.00 87.75 111 PRO A C 1
ATOM 822 O O . PRO A 1 111 ? 16.010 3.445 -12.070 1.00 87.75 111 PRO A O 1
ATOM 825 N N . GLY A 1 112 ? 17.816 2.422 -11.227 1.00 89.62 112 GLY A N 1
ATOM 826 C CA . GLY A 1 112 ? 17.337 2.467 -9.841 1.00 89.62 112 GLY A CA 1
ATOM 827 C C . GLY A 1 112 ? 16.211 1.480 -9.513 1.00 89.62 112 GLY A C 1
ATOM 828 O O . GLY A 1 112 ? 15.644 1.574 -8.427 1.00 89.62 112 GLY A O 1
ATOM 829 N N . ALA A 1 113 ? 15.909 0.514 -10.390 1.00 92.56 113 ALA A N 1
ATOM 830 C CA . ALA A 1 113 ? 14.807 -0.434 -10.213 1.00 92.56 113 ALA A CA 1
ATOM 831 C C . ALA A 1 113 ? 14.816 -1.184 -8.872 1.00 92.56 113 ALA A C 1
ATOM 833 O O . ALA A 1 113 ? 13.779 -1.296 -8.226 1.00 92.56 113 ALA A O 1
ATOM 834 N N . VAL A 1 114 ? 15.986 -1.639 -8.407 1.00 94.25 114 VAL A N 1
ATOM 835 C CA . VAL A 1 114 ? 16.110 -2.316 -7.103 1.00 94.25 114 VAL A CA 1
ATOM 836 C C . VAL A 1 114 ? 15.701 -1.380 -5.965 1.00 94.25 114 VAL A C 1
ATOM 838 O O . VAL A 1 114 ? 14.906 -1.757 -5.110 1.00 94.25 114 VAL A O 1
ATOM 841 N N . ALA A 1 115 ? 16.193 -0.138 -5.972 1.00 95.56 115 ALA A N 1
ATOM 842 C CA . ALA A 1 115 ? 15.832 0.851 -4.961 1.00 95.56 115 ALA A CA 1
ATOM 843 C C . ALA A 1 115 ? 14.338 1.203 -5.027 1.00 95.56 115 ALA A C 1
ATOM 845 O O . ALA A 1 115 ? 13.684 1.262 -3.988 1.00 95.56 115 ALA A O 1
ATOM 846 N N . ALA A 1 116 ? 13.782 1.373 -6.230 1.00 95.50 116 ALA A N 1
ATOM 847 C CA . ALA A 1 116 ? 12.356 1.616 -6.430 1.00 95.50 116 ALA A CA 1
ATOM 848 C C . ALA A 1 116 ? 11.500 0.464 -5.882 1.00 95.50 116 ALA A C 1
ATOM 850 O O . ALA A 1 116 ? 10.567 0.718 -5.124 1.00 95.50 116 ALA A O 1
ATOM 851 N N . PHE A 1 117 ? 11.845 -0.789 -6.197 1.00 96.31 117 PHE A N 1
ATOM 852 C CA . PHE A 1 117 ? 11.151 -1.967 -5.679 1.00 96.31 117 PHE A CA 1
ATOM 853 C C . PHE A 1 117 ? 11.190 -2.021 -4.153 1.00 96.31 117 PHE A C 1
ATOM 855 O O . PHE A 1 117 ? 10.144 -2.164 -3.525 1.00 96.31 117 PHE A O 1
ATOM 862 N N . LEU A 1 118 ? 12.370 -1.853 -3.546 1.00 96.81 118 LEU A N 1
ATOM 863 C CA . LEU A 1 118 ? 12.506 -1.875 -2.090 1.00 96.81 118 LEU A CA 1
ATOM 864 C C . LEU A 1 118 ? 11.674 -0.762 -1.437 1.00 96.81 118 LEU A C 1
ATOM 866 O O . LEU A 1 118 ? 10.920 -1.025 -0.504 1.00 96.81 118 LEU A O 1
ATOM 870 N N . LEU A 1 119 ? 11.755 0.468 -1.942 1.00 97.50 119 LEU A N 1
ATOM 871 C CA . LEU A 1 119 ? 10.997 1.593 -1.393 1.00 97.50 119 LEU A CA 1
ATOM 872 C C . LEU A 1 119 ? 9.481 1.406 -1.546 1.00 97.50 119 LEU A C 1
ATOM 874 O O . LEU A 1 119 ? 8.747 1.647 -0.589 1.00 97.50 119 LEU A O 1
ATOM 878 N N . LEU A 1 120 ? 9.012 0.936 -2.706 1.00 97.56 120 LEU A N 1
ATOM 879 C CA . LEU A 1 120 ? 7.593 0.682 -2.965 1.00 97.56 120 LEU A CA 1
ATOM 880 C C . LEU A 1 120 ? 7.054 -0.478 -2.119 1.00 97.56 120 LEU A C 1
ATOM 882 O O . LEU A 1 120 ? 6.042 -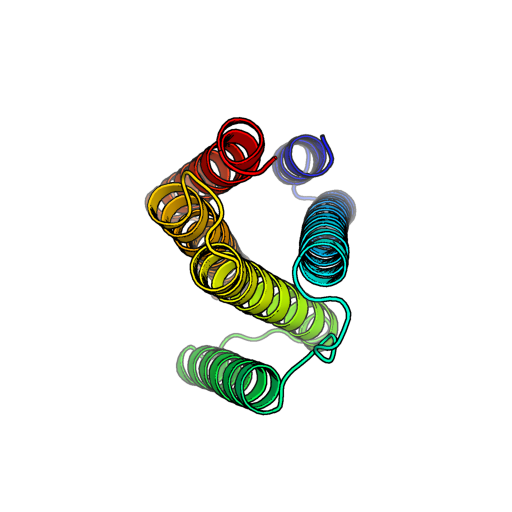0.316 -1.433 1.00 97.56 120 LEU A O 1
ATOM 886 N N . ALA A 1 121 ? 7.724 -1.632 -2.138 1.00 97.00 121 ALA A N 1
ATOM 887 C CA . ALA A 1 121 ? 7.270 -2.837 -1.449 1.00 97.00 121 ALA A CA 1
ATOM 888 C C . ALA A 1 121 ? 7.321 -2.666 0.074 1.00 97.00 121 ALA A C 1
ATOM 890 O O . ALA A 1 121 ? 6.317 -2.866 0.756 1.00 97.00 121 ALA A O 1
ATOM 891 N N . PHE A 1 122 ? 8.457 -2.228 0.626 1.00 97.38 122 PHE A N 1
ATOM 892 C CA . PHE A 1 122 ? 8.569 -2.042 2.073 1.00 97.38 122 PHE A CA 1
ATOM 893 C C . PHE A 1 122 ? 7.787 -0.817 2.558 1.00 97.38 122 PHE A C 1
ATOM 895 O O . PHE A 1 122 ? 7.169 -0.888 3.618 1.00 97.38 122 PHE A O 1
ATOM 902 N N . GLY A 1 123 ? 7.739 0.274 1.786 1.00 96.94 123 GLY A N 1
ATOM 903 C CA . GLY A 1 123 ? 6.946 1.452 2.142 1.00 96.94 123 GLY A CA 1
ATOM 904 C C . GLY A 1 123 ? 5.454 1.131 2.237 1.00 96.94 123 GLY A C 1
ATOM 905 O O . GLY A 1 123 ? 4.809 1.445 3.235 1.00 96.94 123 GLY A O 1
ATOM 906 N N . SER A 1 124 ? 4.903 0.425 1.248 1.00 96.88 124 SER A N 1
ATOM 907 C CA . SER A 1 124 ? 3.500 -0.002 1.291 1.00 96.88 124 SER A CA 1
ATOM 908 C C . SER A 1 124 ? 3.232 -1.088 2.345 1.00 96.88 124 SER A C 1
ATOM 910 O O . SER A 1 124 ? 2.193 -1.041 3.004 1.00 96.88 124 SER A O 1
ATOM 912 N N . LEU A 1 125 ? 4.178 -2.002 2.602 1.00 96.31 125 LEU A N 1
ATOM 913 C CA . LEU A 1 125 ? 4.082 -2.960 3.712 1.00 96.31 125 LEU A CA 1
ATOM 914 C C . LEU A 1 125 ? 3.998 -2.250 5.070 1.00 96.31 125 LEU A C 1
ATOM 916 O O . LEU A 1 125 ? 3.209 -2.646 5.926 1.00 96.31 125 LEU A O 1
ATOM 920 N N . MET A 1 126 ? 4.779 -1.188 5.273 1.00 96.31 126 MET A N 1
ATOM 921 C CA . MET A 1 126 ? 4.739 -0.407 6.509 1.00 96.31 126 MET A CA 1
ATOM 922 C C . MET A 1 126 ? 3.385 0.286 6.723 1.00 96.31 126 MET A C 1
ATOM 924 O O . MET A 1 126 ? 2.931 0.349 7.866 1.00 96.31 126 MET A O 1
ATOM 928 N N . PHE A 1 127 ? 2.683 0.709 5.661 1.00 94.44 127 PHE A N 1
ATOM 929 C CA . PHE A 1 127 ? 1.288 1.158 5.787 1.00 94.44 127 PHE A CA 1
ATOM 930 C C . PHE A 1 127 ? 0.354 0.030 6.225 1.00 94.44 127 PHE A C 1
ATOM 932 O O . PHE A 1 127 ? -0.440 0.223 7.143 1.00 94.44 127 PHE A O 1
ATOM 939 N N . VAL A 1 128 ? 0.479 -1.161 5.630 1.00 93.94 128 VAL A N 1
ATOM 940 C CA . VAL A 1 128 ? -0.324 -2.327 6.036 1.00 93.94 128 VAL A CA 1
ATOM 941 C C . VAL A 1 128 ? -0.096 -2.656 7.514 1.00 93.94 128 VAL A C 1
ATOM 943 O O . VAL A 1 128 ? -1.060 -2.861 8.250 1.00 93.94 128 VAL A O 1
ATOM 946 N N . VAL A 1 129 ? 1.160 -2.663 7.974 1.00 91.88 129 VAL A N 1
ATOM 947 C CA . VAL A 1 129 ? 1.508 -2.929 9.380 1.00 91.88 129 VAL A CA 1
ATOM 948 C C . VAL A 1 129 ? 0.963 -1.842 10.305 1.00 91.88 129 VAL A C 1
ATOM 950 O O . VAL A 1 129 ? 0.320 -2.166 11.305 1.00 91.88 129 VAL A O 1
ATOM 953 N N . SER A 1 130 ? 1.193 -0.568 9.974 1.00 91.81 130 SER A N 1
ATOM 954 C CA . SER A 1 130 ? 0.670 0.582 10.723 1.00 91.81 130 SER A CA 1
ATOM 955 C C . SER A 1 130 ? -0.826 0.443 10.978 1.00 91.81 130 SER A C 1
ATOM 957 O O . SER A 1 130 ? -1.282 0.513 12.127 1.00 91.81 130 SER A O 1
ATOM 959 N N . ASP A 1 131 ? -1.576 0.207 9.907 1.00 89.00 131 ASP A N 1
ATOM 960 C CA . ASP A 1 131 ? -3.026 0.295 9.926 1.00 89.00 131 ASP A CA 1
ATOM 961 C C . ASP A 1 131 ? -3.653 -0.984 10.489 1.00 89.00 131 ASP A C 1
ATOM 963 O O . ASP A 1 131 ? -4.676 -0.919 11.174 1.00 89.00 131 ASP A O 1
ATOM 967 N N . ALA A 1 132 ? -3.005 -2.140 10.309 1.00 87.50 132 ALA A N 1
ATOM 968 C CA . ALA A 1 132 ? -3.382 -3.371 10.995 1.00 87.50 132 ALA A CA 1
ATOM 969 C C . ALA A 1 132 ? -3.249 -3.224 12.519 1.00 87.50 132 ALA A C 1
ATOM 971 O O . ALA A 1 132 ? -4.175 -3.572 13.257 1.00 87.50 132 ALA A O 1
ATOM 972 N N . LEU A 1 133 ? -2.137 -2.657 13.008 1.00 87.81 133 LEU A N 1
ATOM 973 C CA . LEU A 1 133 ? -1.956 -2.382 14.438 1.00 87.81 133 LEU A CA 1
ATOM 974 C C . LEU A 1 133 ? -3.010 -1.398 14.951 1.00 87.81 133 LEU A C 1
ATOM 976 O O . LEU A 1 133 ? -3.590 -1.620 16.018 1.00 87.81 133 LEU A O 1
ATOM 980 N N . LEU A 1 134 ? -3.302 -0.346 14.182 1.00 84.62 134 LEU A N 1
ATOM 981 C CA . LEU A 1 134 ? -4.341 0.621 14.520 1.00 84.62 134 LEU A CA 1
ATOM 982 C C . LEU A 1 134 ? -5.723 -0.043 14.602 1.00 84.62 134 LEU A C 1
ATOM 984 O O . LEU A 1 134 ? -6.466 0.215 15.554 1.00 84.62 134 LEU A O 1
ATOM 988 N N . GLY A 1 135 ? -6.043 -0.934 13.661 1.00 82.19 135 GLY A N 1
ATOM 989 C CA . GLY A 1 135 ? -7.267 -1.732 13.661 1.00 82.19 135 GLY A CA 1
ATOM 990 C C . GLY A 1 135 ? -7.386 -2.616 14.904 1.00 82.19 135 GLY A C 1
ATOM 991 O O . GLY A 1 135 ? -8.420 -2.596 15.571 1.00 82.19 135 GLY A O 1
ATOM 992 N N . ILE A 1 136 ? -6.315 -3.314 15.291 1.00 82.62 136 ILE A N 1
ATOM 993 C CA . ILE A 1 136 ? -6.289 -4.131 16.518 1.00 82.62 136 ILE A CA 1
ATOM 994 C C . ILE A 1 136 ? -6.525 -3.255 17.758 1.00 82.62 136 ILE A C 1
ATOM 996 O O . ILE A 1 136 ? -7.360 -3.584 18.601 1.00 82.62 136 ILE A O 1
ATOM 1000 N N . ILE A 1 137 ? -5.859 -2.101 17.856 1.00 82.31 137 ILE A N 1
ATOM 1001 C CA . ILE A 1 137 ? -6.026 -1.168 18.984 1.00 82.31 137 ILE A CA 1
ATOM 1002 C C . ILE A 1 137 ? -7.480 -0.686 19.103 1.00 82.31 137 ILE A C 1
ATOM 1004 O O . ILE A 1 137 ? -7.990 -0.541 20.218 1.00 82.31 137 ILE A O 1
ATOM 1008 N N . HIS A 1 138 ? -8.151 -0.419 17.980 1.00 78.94 138 HIS A N 1
ATOM 1009 C CA . HIS A 1 138 ? -9.508 0.133 17.978 1.00 78.94 138 HIS A CA 1
ATOM 1010 C C . HIS A 1 138 ? -10.596 -0.930 18.157 1.00 78.94 138 HIS A C 1
ATOM 1012 O O . HIS A 1 138 ? -11.549 -0.680 18.904 1.00 78.94 138 HIS A O 1
ATOM 1018 N N . PHE A 1 139 ? -10.442 -2.096 17.522 1.00 79.25 139 PHE A N 1
ATOM 1019 C CA . PHE A 1 139 ? -11.498 -3.106 17.393 1.00 79.25 139 PHE A CA 1
ATOM 1020 C C . PHE A 1 139 ? -11.261 -4.390 18.199 1.00 79.25 139 PHE A C 1
ATOM 1022 O O . PHE A 1 139 ? -12.226 -5.074 18.514 1.00 79.25 139 PHE A O 1
ATOM 1029 N N . ALA A 1 140 ? -10.025 -4.709 18.599 1.00 76.38 140 ALA A N 1
ATOM 1030 C CA . ALA A 1 140 ? -9.717 -5.913 19.387 1.00 76.38 140 ALA A CA 1
ATOM 1031 C C . ALA A 1 140 ? -9.590 -5.646 20.903 1.00 76.38 140 ALA A C 1
ATOM 1033 O O . ALA A 1 140 ? -9.082 -6.478 21.645 1.00 76.38 140 ALA A O 1
ATOM 1034 N N . GLY A 1 141 ? -10.010 -4.469 21.383 1.00 68.81 141 GLY A N 1
ATOM 1035 C CA . GLY A 1 141 ? -10.004 -4.135 22.816 1.00 68.81 141 GLY A CA 1
ATOM 1036 C C . GLY A 1 141 ? -8.659 -3.658 23.385 1.00 68.81 141 GLY A C 1
ATOM 1037 O O . GLY A 1 141 ? -8.609 -3.209 24.528 1.00 68.81 141 GLY A O 1
ATOM 1038 N N . GLU A 1 142 ? -7.592 -3.617 22.584 1.00 72.50 142 GLU A N 1
ATOM 1039 C CA . GLU A 1 142 ? -6.221 -3.223 22.972 1.00 72.50 142 GLU A CA 1
ATOM 1040 C C . GLU A 1 142 ? -6.013 -1.690 23.087 1.00 72.50 142 GLU A C 1
ATOM 1042 O O . GLU A 1 142 ? -4.917 -1.152 22.900 1.00 72.50 142 GLU A O 1
ATOM 1047 N N . LYS A 1 143 ? -7.064 -0.930 23.428 1.00 66.69 143 LYS A N 1
ATOM 1048 C CA . LYS A 1 143 ? -7.094 0.551 23.353 1.00 66.69 143 LYS A CA 1
ATOM 1049 C C . LYS A 1 143 ? -6.006 1.258 24.177 1.00 66.69 143 LYS A C 1
ATOM 1051 O O . LYS A 1 143 ? -5.682 2.422 23.900 1.00 66.69 143 LYS A O 1
ATOM 1056 N N . LYS A 1 144 ? -5.455 0.597 25.201 1.00 71.12 144 LYS A N 1
ATOM 1057 C CA . LYS A 1 144 ? -4.430 1.136 26.116 1.00 71.12 144 LYS A CA 1
ATOM 1058 C C . LYS A 1 144 ? -2.999 0.671 25.793 1.00 71.12 144 LYS A C 1
ATOM 1060 O O . LYS A 1 144 ? -2.078 1.068 26.503 1.00 71.12 144 LYS A O 1
ATOM 1065 N N . ASN A 1 145 ? -2.786 -0.090 24.718 1.00 80.94 145 ASN A N 1
ATOM 1066 C CA . ASN A 1 145 ? -1.473 -0.629 24.366 1.00 80.94 145 ASN A CA 1
ATOM 1067 C C . ASN A 1 145 ? -0.549 0.453 23.761 1.00 80.94 145 ASN A C 1
ATOM 1069 O O . ASN A 1 145 ? -0.558 0.730 22.559 1.00 80.94 145 ASN A O 1
ATOM 1073 N N . ARG A 1 146 ? 0.215 1.135 24.627 1.00 82.75 146 ARG A N 1
ATOM 1074 C CA . ARG A 1 146 ? 1.101 2.251 24.249 1.00 82.75 146 ARG A CA 1
ATOM 1075 C C . ARG A 1 146 ? 2.251 1.827 23.317 1.00 82.75 146 ARG A C 1
ATOM 1077 O O . ARG A 1 146 ? 2.463 2.552 22.346 1.00 82.75 146 ARG A O 1
ATOM 1084 N N . PRO A 1 147 ? 2.950 0.693 23.532 1.00 87.19 147 PRO A N 1
ATOM 1085 C CA . PRO A 1 147 ? 3.966 0.214 22.593 1.00 87.19 147 PRO A CA 1
ATOM 1086 C C . PRO A 1 147 ? 3.422 0.013 21.175 1.00 87.19 147 PRO A C 1
ATOM 1088 O O . PRO A 1 147 ? 4.010 0.520 20.224 1.00 87.19 147 PRO A O 1
ATOM 1091 N N . MET A 1 148 ? 2.256 -0.628 21.024 1.00 85.50 148 MET A N 1
ATOM 1092 C CA . MET A 1 148 ? 1.649 -0.833 19.702 1.00 85.50 148 MET A CA 1
ATOM 1093 C C . MET A 1 148 ? 1.312 0.481 18.990 1.00 85.50 148 MET A C 1
ATOM 1095 O O . MET A 1 148 ? 1.501 0.581 17.781 1.00 85.50 148 MET A O 1
ATOM 1099 N N . LYS A 1 149 ? 0.853 1.507 19.723 1.00 84.19 149 LYS A N 1
ATOM 1100 C CA . LYS A 1 149 ? 0.600 2.840 19.145 1.00 84.19 149 LYS A CA 1
ATOM 1101 C C . LYS A 1 149 ? 1.873 3.488 18.616 1.00 84.19 149 LYS A C 1
ATOM 1103 O O . LYS A 1 149 ? 1.856 4.054 17.532 1.00 84.19 149 LYS A O 1
ATOM 1108 N N . ILE A 1 150 ? 2.968 3.392 19.370 1.00 87.31 150 ILE A N 1
ATOM 1109 C CA . ILE A 1 150 ? 4.263 3.941 18.952 1.00 87.31 150 ILE A CA 1
ATOM 1110 C C . ILE A 1 150 ? 4.747 3.232 17.685 1.00 87.31 150 ILE A C 1
ATOM 1112 O O . ILE A 1 150 ? 5.142 3.902 16.738 1.00 87.31 150 ILE A O 1
ATOM 1116 N N . ILE A 1 151 ? 4.663 1.898 17.644 1.00 90.75 151 ILE A N 1
ATOM 1117 C CA . ILE A 1 151 ? 5.058 1.112 16.466 1.00 90.75 151 ILE A CA 1
ATOM 1118 C C . ILE A 1 151 ? 4.184 1.464 15.257 1.00 90.75 151 ILE A C 1
ATOM 1120 O O . ILE A 1 151 ? 4.717 1.644 14.168 1.00 90.75 151 ILE A O 1
ATOM 1124 N N . SER A 1 152 ? 2.869 1.612 15.445 1.00 89.88 152 SER A N 1
ATOM 1125 C CA . SER A 1 152 ? 1.938 2.014 14.382 1.00 89.88 152 SER A CA 1
ATOM 1126 C C . SER A 1 152 ? 2.323 3.372 13.779 1.00 89.88 152 SER A C 1
ATOM 1128 O O . SER A 1 152 ? 2.534 3.462 12.573 1.00 89.88 152 SER A O 1
ATOM 1130 N N . ILE A 1 153 ? 2.548 4.394 14.614 1.00 87.25 153 ILE A N 1
ATOM 1131 C CA . ILE A 1 153 ? 2.974 5.731 14.159 1.00 87.25 153 ILE A CA 1
ATOM 1132 C C . ILE A 1 153 ? 4.354 5.686 13.485 1.00 87.25 153 ILE A C 1
ATOM 1134 O O . ILE A 1 153 ? 4.564 6.321 12.454 1.00 87.25 153 ILE A O 1
ATOM 1138 N N . ALA A 1 154 ? 5.308 4.933 14.039 1.00 90.19 154 ALA A N 1
ATOM 1139 C CA . ALA A 1 154 ? 6.643 4.814 13.460 1.00 90.19 154 ALA A CA 1
ATOM 1140 C C . ALA A 1 154 ? 6.609 4.136 12.080 1.00 90.19 154 ALA A C 1
ATOM 1142 O O . ALA A 1 154 ? 7.220 4.640 11.138 1.00 90.19 154 ALA A O 1
ATOM 1143 N N . ALA A 1 155 ? 5.860 3.036 11.947 1.00 92.88 155 ALA A N 1
ATOM 1144 C CA . ALA A 1 155 ? 5.656 2.346 10.676 1.00 92.88 155 ALA A CA 1
ATOM 1145 C C . ALA A 1 155 ? 4.985 3.273 9.657 1.00 92.88 155 ALA A C 1
ATOM 1147 O O . ALA A 1 155 ? 5.424 3.359 8.515 1.00 92.88 155 ALA A O 1
ATOM 1148 N N . TYR A 1 156 ? 3.986 4.039 10.082 1.00 90.88 156 TYR A N 1
ATOM 1149 C CA . TYR A 1 156 ? 3.314 5.005 9.230 1.00 90.88 156 TYR A CA 1
ATOM 1150 C C . TYR A 1 156 ? 4.253 6.095 8.681 1.00 90.88 156 TYR A C 1
ATOM 1152 O O . TYR A 1 156 ? 4.267 6.368 7.478 1.00 90.88 156 TYR A O 1
ATOM 1160 N N . ILE A 1 157 ? 5.072 6.704 9.544 1.00 89.62 157 ILE A N 1
ATOM 1161 C CA . ILE A 1 157 ? 6.043 7.726 9.127 1.00 89.62 157 ILE A CA 1
ATOM 1162 C C . ILE A 1 157 ? 7.081 7.110 8.183 1.00 89.62 157 ILE A C 1
ATOM 1164 O O . ILE A 1 157 ? 7.389 7.692 7.143 1.00 89.62 157 ILE A O 1
ATOM 1168 N N . ALA A 1 158 ? 7.586 5.916 8.505 1.00 94.44 158 ALA A N 1
ATOM 1169 C CA . ALA A 1 158 ? 8.509 5.195 7.634 1.00 94.44 158 AL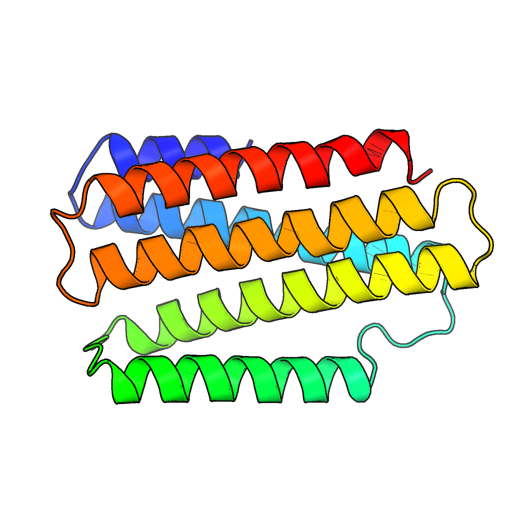A A CA 1
ATOM 1170 C C . ALA A 1 158 ? 7.882 4.929 6.256 1.00 94.44 158 ALA A C 1
ATOM 1172 O O . ALA A 1 158 ? 8.509 5.219 5.240 1.00 94.44 158 ALA A O 1
ATOM 1173 N N . ALA A 1 159 ? 6.627 4.475 6.212 1.00 95.00 159 ALA A N 1
ATOM 1174 C CA . ALA A 1 159 ? 5.887 4.243 4.976 1.00 95.00 159 ALA A CA 1
ATOM 1175 C C . ALA A 1 159 ? 5.829 5.502 4.101 1.00 95.00 159 ALA A C 1
ATOM 1177 O O . ALA A 1 159 ? 6.183 5.463 2.920 1.00 95.00 159 ALA A O 1
ATOM 1178 N N . GLN A 1 160 ? 5.450 6.640 4.690 1.00 92.19 160 GLN A N 1
ATOM 1179 C CA . GLN A 1 160 ? 5.396 7.917 3.981 1.00 92.19 160 GLN A CA 1
ATOM 1180 C C . GLN A 1 160 ? 6.753 8.341 3.433 1.00 92.19 160 GLN A C 1
ATOM 1182 O O . GLN A 1 160 ? 6.838 8.752 2.277 1.00 92.19 160 GLN A O 1
ATOM 1187 N N . LEU A 1 161 ? 7.809 8.246 4.241 1.00 94.88 161 LEU A N 1
ATOM 1188 C CA . LEU A 1 161 ? 9.150 8.642 3.819 1.00 94.88 161 LEU A CA 1
ATOM 1189 C C . LEU A 1 161 ? 9.676 7.740 2.702 1.00 94.88 161 LEU A C 1
ATOM 1191 O O . LEU A 1 161 ? 10.268 8.239 1.746 1.00 94.88 161 LEU A O 1
ATOM 1195 N N . MET A 1 162 ? 9.430 6.432 2.785 1.00 96.75 162 MET A N 1
ATOM 1196 C CA . MET A 1 162 ? 9.867 5.477 1.768 1.00 96.75 162 MET A CA 1
ATOM 1197 C C . MET A 1 162 ? 9.144 5.704 0.441 1.00 96.75 162 MET A C 1
ATOM 1199 O O . MET A 1 162 ? 9.805 5.814 -0.591 1.00 96.75 162 MET A O 1
ATOM 1203 N N . LEU A 1 163 ? 7.815 5.858 0.461 1.00 95.31 163 LEU A N 1
ATOM 1204 C CA . LEU A 1 163 ? 7.052 6.135 -0.758 1.00 95.31 163 LEU A CA 1
ATOM 1205 C C . LEU A 1 163 ? 7.317 7.540 -1.310 1.00 95.31 163 LEU A C 1
ATOM 1207 O O . LEU A 1 163 ? 7.351 7.714 -2.518 1.00 95.31 163 LEU A O 1
ATOM 1211 N N . ALA A 1 164 ? 7.565 8.546 -0.472 1.00 93.38 164 ALA A N 1
ATOM 1212 C CA . ALA A 1 164 ? 7.993 9.856 -0.962 1.00 93.38 164 ALA A CA 1
ATOM 1213 C C . ALA A 1 164 ? 9.382 9.784 -1.617 1.00 93.38 164 ALA A C 1
ATOM 1215 O O . ALA A 1 164 ? 9.621 10.415 -2.646 1.00 93.38 164 ALA A O 1
ATOM 1216 N N . SER A 1 165 ? 10.287 8.970 -1.066 1.00 95.12 165 SER A N 1
ATOM 1217 C CA . SER A 1 165 ? 11.639 8.800 -1.604 1.00 95.12 165 SER A CA 1
ATOM 1218 C C . SER A 1 165 ? 11.656 8.153 -2.989 1.00 95.12 165 SER A C 1
ATOM 1220 O O . SER A 1 165 ? 12.641 8.308 -3.713 1.00 95.12 165 SER A O 1
ATOM 1222 N N . THR A 1 166 ? 10.573 7.487 -3.414 1.00 94.31 166 THR A N 1
ATOM 1223 C CA . THR A 1 166 ? 10.496 6.941 -4.774 1.00 94.31 166 THR A CA 1
ATOM 1224 C C . THR A 1 166 ? 10.548 8.030 -5.841 1.00 94.31 166 THR A C 1
ATOM 1226 O O . THR A 1 166 ? 10.980 7.745 -6.952 1.00 94.31 166 THR A O 1
ATOM 1229 N N . LEU A 1 167 ? 10.193 9.279 -5.513 1.00 90.62 167 LEU A N 1
ATOM 1230 C CA . LEU A 1 167 ? 10.319 10.429 -6.419 1.00 90.62 167 LEU A CA 1
ATOM 1231 C C . LEU A 1 167 ? 11.766 10.689 -6.870 1.00 90.62 167 LEU A C 1
ATOM 1233 O O . LEU A 1 167 ? 11.986 11.281 -7.922 1.00 90.62 167 LEU A O 1
ATOM 1237 N N . PHE A 1 168 ? 12.762 10.256 -6.090 1.00 91.50 168 PHE A N 1
ATOM 1238 C CA . PHE A 1 168 ? 14.175 10.450 -6.430 1.00 91.50 168 PHE A CA 1
ATOM 1239 C C . PHE A 1 168 ? 14.754 9.323 -7.292 1.00 91.50 168 PHE A C 1
ATOM 1241 O O . PHE A 1 168 ? 15.805 9.511 -7.907 1.00 91.50 168 PHE A O 1
ATOM 1248 N N . VAL A 1 169 ? 14.086 8.167 -7.346 1.00 91.38 169 VAL A N 1
ATOM 1249 C CA . VAL A 1 169 ? 14.562 6.971 -8.066 1.00 91.38 169 VAL A CA 1
ATOM 1250 C C . VAL A 1 169 ? 13.696 6.593 -9.265 1.00 91.38 169 VAL A C 1
ATOM 1252 O O . VAL A 1 169 ? 14.224 6.056 -10.232 1.00 91.38 169 VAL A O 1
ATOM 1255 N N . ILE A 1 170 ? 12.399 6.897 -9.241 1.00 86.75 170 ILE A N 1
ATOM 1256 C CA . ILE A 1 170 ? 11.469 6.655 -10.347 1.00 86.75 170 ILE A CA 1
ATOM 1257 C C . ILE A 1 170 ? 11.316 7.965 -11.125 1.00 86.75 170 ILE A C 1
ATOM 1259 O O . ILE A 1 170 ? 10.838 8.952 -10.568 1.00 86.75 170 ILE A O 1
ATOM 1263 N N . ARG A 1 171 ? 11.727 7.977 -12.399 1.00 73.38 171 ARG A N 1
ATOM 1264 C CA . ARG A 1 171 ? 11.622 9.134 -13.304 1.00 73.38 171 ARG A CA 1
ATOM 1265 C C . ARG A 1 171 ? 10.654 8.858 -14.436 1.00 73.38 171 ARG A C 1
ATOM 1267 O O . ARG A 1 171 ? 10.838 7.841 -15.139 1.00 73.38 171 ARG A O 1
#

Foldseek 3Di:
DLQVQLVVLCPPDPDPVSPVSSLVSVLVVLVVLLVVLLVLCCVLPVPDDSDDPVLVVQLVVVLVVVVVVCVVLVFDCDVNVVVVSVSLSSLSSQLSSLQVSLVSCVVSVAFLSVLSNCLSNQLSVLQNQLVVLVSCCVGSVVVPVPVSNVSSVVSNVSSVVSVVCSVVRRD

Secondary structure (DSSP, 8-state):
-HHHHHHHHHHH--SHHHHHHHHHHHHHHHHHHHHHHHHHHHHH-TTS-SS-HHHHHHHHHHHHHHHHHHHHTT---GGGHHHHHHHHHHHHHHHHHHHHHHHHHHHTT-TTHHHHHHHHHHHHHHHHHHHHHHHHHHHSS-TT-HHHHHHHHHHHHHHHHHHHHGGGT--